Protein AF-A0A2E0C643-F1 (afdb_monomer)

Radius of gyration: 16.08 Å; Cα contacts (8 Å, |Δi|>4): 58; chains: 1; bounding box: 34×21×50 Å

Sequence (108 aa):
MLKDLIKDLISLKGDFTMNYKTITVVYGEKITKFYMSLISPLIISVSLIIVNLYDLSSMKYYYFFSVFYIIAFTIILWKKNDIINYQKLHNAVRLLIILGLLSILFYE

Nearest PDB structures (foldseek):
  7bpu-assembly2_B  TM=7.162E-01  e=2.131E-01  Methanocaldococcus jannaschii DSM 2661

Secondary structure (DSSP, 8-state):
-HHHHHHHHHHHHHHTTTT---HHHHHHHHHHHHHHHHHHHHHHHHHHHHHHHS--TTHHHHHHHHHHHHHHHHHHHHH---HHHHHHHHHHHHHHHHHHHHHHHTT-

pLDDT: mean 70.74, std 13.58, range [37.94, 87.69]

Foldseek 3Di:
DLLVLLVQLLVVVVCVVVPDDDPCVVQHLVVSLVVLLVVLVVVLVVLVVCVVVDVLPQCNVLSVVVNVLSVVLNVLSPPDDDSVSSVVSSVSVVVNVVVNVVSVVVVD

Solvent-accessible surface area (backbone atoms only — not comparable to full-atom values): 6270 Å² total; per-residue (Å²): 107,75,56,54,56,39,48,52,54,51,50,45,73,64,36,68,84,68,81,65,89,48,74,60,72,79,59,36,76,66,47,58,51,48,54,55,54,62,46,48,59,54,54,44,52,53,51,53,49,50,59,73,76,38,93,44,80,79,52,47,61,56,53,56,51,50,46,56,49,51,53,51,48,51,54,53,64,74,69,55,98,42,65,69,49,44,52,49,52,39,50,50,55,51,51,53,50,52,52,49,53,51,54,51,64,74,70,110

Structure (mmCIF, N/CA/C/O backbone):
data_AF-A0A2E0C643-F1
#
_entry.id   AF-A0A2E0C643-F1
#
loop_
_atom_site.group_PDB
_atom_site.id
_atom_site.type_symbol
_atom_site.label_atom_id
_atom_site.label_alt_id
_atom_site.label_comp_id
_atom_site.label_asym_id
_a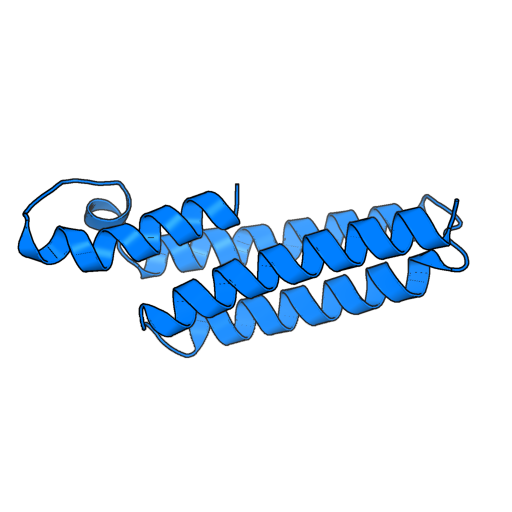tom_site.label_entity_id
_atom_site.label_seq_id
_atom_site.pdbx_PDB_ins_code
_atom_site.Cartn_x
_atom_site.Cartn_y
_atom_site.Cartn_z
_atom_site.occupancy
_atom_site.B_iso_or_equiv
_atom_site.auth_seq_id
_atom_site.auth_comp_id
_atom_site.auth_asym_id
_atom_site.auth_atom_id
_atom_site.pdbx_PDB_model_num
ATOM 1 N N . MET A 1 1 ? 6.365 6.645 4.773 1.00 56.59 1 MET A N 1
ATOM 2 C CA . MET A 1 1 ? 5.013 7.246 4.740 1.00 56.59 1 MET A CA 1
ATOM 3 C C . MET A 1 1 ? 3.894 6.243 5.001 1.00 56.59 1 MET A C 1
ATOM 5 O O . MET A 1 1 ? 3.360 6.260 6.098 1.00 56.59 1 MET A O 1
ATOM 9 N N . LEU A 1 2 ? 3.539 5.342 4.071 1.00 63.94 2 LEU A N 1
ATOM 10 C CA . LEU A 1 2 ? 2.385 4.439 4.271 1.00 63.94 2 LEU A CA 1
ATOM 11 C C . LEU A 1 2 ? 2.592 3.452 5.434 1.00 63.94 2 LEU A C 1
ATOM 13 O O . LEU A 1 2 ? 1.677 3.197 6.209 1.00 63.94 2 LEU A O 1
ATOM 17 N N . LYS A 1 3 ? 3.824 2.957 5.614 1.00 66.00 3 LYS A N 1
ATOM 18 C CA . LYS A 1 3 ? 4.170 2.093 6.751 1.00 66.00 3 LYS A CA 1
ATOM 19 C C . LYS A 1 3 ? 4.115 2.831 8.097 1.00 66.00 3 LYS A C 1
ATOM 21 O O . LYS A 1 3 ? 3.782 2.196 9.092 1.00 66.00 3 LYS A O 1
ATOM 26 N N . ASP A 1 4 ? 4.429 4.126 8.121 1.00 63.22 4 ASP A N 1
ATOM 27 C CA . ASP A 1 4 ? 4.444 4.938 9.347 1.00 63.22 4 ASP A CA 1
ATOM 28 C C . ASP A 1 4 ? 3.007 5.221 9.798 1.00 63.22 4 ASP A C 1
ATOM 30 O O . ASP A 1 4 ? 2.668 4.937 10.939 1.00 63.22 4 ASP A O 1
ATOM 34 N N . LEU A 1 5 ? 2.119 5.561 8.854 1.00 63.72 5 LEU A N 1
ATOM 35 C CA . LEU A 1 5 ? 0.671 5.658 9.092 1.00 63.72 5 LEU A CA 1
ATOM 36 C C . LEU A 1 5 ? 0.067 4.350 9.634 1.00 63.72 5 LEU A C 1
ATOM 38 O O . LEU A 1 5 ? -0.774 4.373 10.530 1.00 63.72 5 LEU A O 1
ATOM 42 N N . ILE A 1 6 ? 0.496 3.191 9.118 1.00 64.19 6 ILE A N 1
ATOM 43 C CA . ILE A 1 6 ? 0.043 1.889 9.641 1.00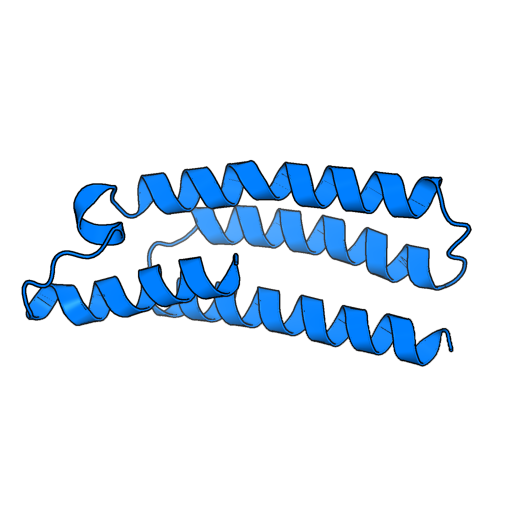 64.19 6 ILE A CA 1
ATOM 44 C C . ILE A 1 6 ? 0.599 1.633 11.049 1.00 64.19 6 ILE A C 1
ATOM 46 O O . ILE A 1 6 ? -0.084 1.041 11.883 1.00 64.19 6 ILE A O 1
ATOM 50 N N . LYS A 1 7 ? 1.830 2.068 11.331 1.00 64.19 7 LYS A N 1
ATOM 51 C CA . LYS A 1 7 ? 2.446 1.928 12.654 1.00 64.19 7 LYS A CA 1
ATOM 52 C C . LYS A 1 7 ? 1.712 2.782 13.696 1.00 64.19 7 LYS A C 1
ATOM 54 O O . LYS A 1 7 ? 1.446 2.273 14.782 1.00 64.19 7 LYS A O 1
ATOM 59 N N . ASP A 1 8 ? 1.290 3.989 13.322 1.00 62.12 8 ASP A N 1
ATOM 60 C CA . ASP A 1 8 ? 0.473 4.885 14.155 1.00 62.12 8 ASP A CA 1
ATOM 61 C C . ASP A 1 8 ? -0.954 4.342 14.385 1.00 62.12 8 ASP A C 1
ATOM 63 O O . ASP A 1 8 ? -1.550 4.553 15.440 1.00 62.12 8 ASP A O 1
ATOM 67 N N . LEU A 1 9 ? -1.511 3.589 13.426 1.00 60.97 9 LEU A N 1
ATOM 68 C CA . LEU A 1 9 ? -2.772 2.847 13.599 1.00 60.97 9 LEU A CA 1
ATOM 69 C C . LEU A 1 9 ? -2.631 1.664 14.570 1.00 60.97 9 LEU A C 1
ATOM 71 O O . LEU A 1 9 ? -3.540 1.395 15.355 1.00 60.97 9 LEU A O 1
ATOM 75 N N . ILE A 1 10 ? -1.507 0.945 14.510 1.00 56.66 10 ILE A N 1
ATOM 76 C CA . ILE A 1 10 ? -1.231 -0.206 15.382 1.00 56.66 10 ILE A CA 1
ATOM 77 C C . ILE A 1 10 ? -0.987 0.252 16.822 1.00 56.66 10 ILE A C 1
ATOM 79 O O . ILE A 1 10 ?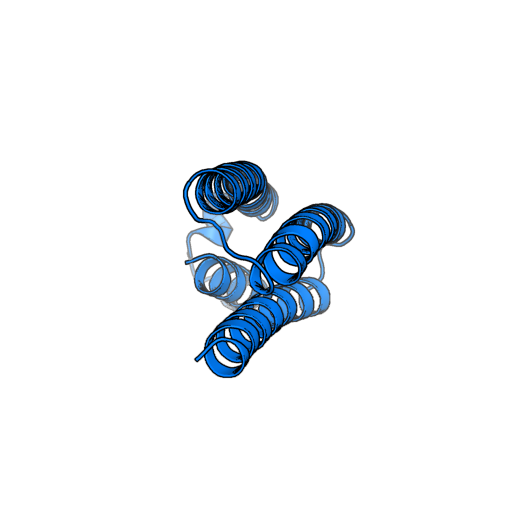 -1.527 -0.369 17.739 1.00 56.66 10 ILE A O 1
ATOM 83 N N . SER A 1 11 ? -0.216 1.328 17.030 1.00 58.81 11 SER A N 1
ATOM 84 C CA . SER A 1 11 ? 0.030 1.855 18.379 1.00 58.81 11 SER A CA 1
ATOM 85 C C . SER A 1 11 ? -1.250 2.395 19.017 1.00 58.81 11 SER A C 1
ATOM 87 O O . SER A 1 11 ? -1.435 2.233 20.219 1.00 58.81 11 SER A O 1
ATOM 89 N N . LEU A 1 12 ? -2.191 2.919 18.219 1.00 54.12 12 LEU A N 1
ATOM 90 C CA . LEU A 1 12 ? -3.444 3.453 18.749 1.00 54.12 12 LEU A CA 1
ATOM 91 C C . LEU A 1 12 ? -4.297 2.418 19.491 1.00 54.12 12 LEU A C 1
ATOM 93 O O . LEU A 1 12 ? -4.882 2.720 20.528 1.00 54.12 12 LEU A O 1
ATOM 97 N N . LYS A 1 13 ? -4.390 1.187 18.973 1.00 49.94 13 LYS A N 1
ATOM 98 C CA . LYS A 1 13 ? -5.166 0.135 19.648 1.00 49.94 13 LYS A CA 1
ATOM 99 C C . LYS A 1 13 ? -4.515 -0.330 20.960 1.00 49.94 13 LYS A C 1
ATOM 101 O O . LYS A 1 13 ? -5.227 -0.875 21.795 1.00 49.94 13 LYS A O 1
ATOM 106 N N . GLY A 1 14 ? -3.209 -0.108 21.143 1.00 49.00 14 GLY A N 1
ATOM 107 C CA . GLY A 1 14 ? -2.497 -0.333 22.409 1.00 49.00 14 GLY A CA 1
ATOM 108 C C . GLY A 1 14 ? -2.625 0.837 23.394 1.00 49.00 14 GLY A C 1
ATOM 109 O O . GLY A 1 14 ? -2.771 0.610 24.590 1.00 49.00 14 GLY A O 1
ATOM 110 N N . ASP A 1 15 ? -2.662 2.076 22.895 1.00 45.66 15 ASP A N 1
ATOM 111 C CA . ASP A 1 15 ? -2.808 3.294 23.712 1.00 45.66 15 ASP A CA 1
ATOM 112 C C . ASP A 1 15 ? -4.251 3.581 24.156 1.00 45.66 15 ASP A C 1
ATOM 114 O O . ASP A 1 15 ? -4.479 4.409 25.041 1.00 45.66 15 ASP A O 1
ATOM 118 N N . PHE A 1 16 ? -5.243 2.877 23.601 1.00 47.69 16 PHE A N 1
ATOM 119 C CA . PHE A 1 16 ? -6.651 3.032 23.986 1.00 47.69 16 PHE A CA 1
ATOM 120 C C . PHE A 1 16 ? -6.939 2.632 25.446 1.00 47.69 16 PHE A C 1
ATOM 122 O O . PHE A 1 16 ? -7.941 3.070 26.006 1.00 47.69 16 PHE A O 1
ATOM 129 N N . THR A 1 17 ? -6.056 1.864 26.097 1.00 44.03 17 THR A N 1
ATOM 130 C CA . THR A 1 17 ? -6.112 1.609 27.551 1.00 44.03 17 THR A CA 1
ATOM 131 C C . THR A 1 17 ? -5.418 2.686 28.396 1.00 44.03 17 THR A C 1
ATOM 133 O O . THR A 1 17 ? -5.589 2.691 29.610 1.00 44.03 17 THR A O 1
ATOM 136 N N . MET A 1 18 ? -4.645 3.595 27.787 1.00 41.72 18 MET A N 1
ATOM 137 C CA . MET A 1 18 ? -3.745 4.548 28.467 1.00 41.72 18 MET A CA 1
ATOM 138 C C . MET A 1 18 ? -4.028 6.036 28.168 1.00 41.72 18 MET A C 1
ATOM 140 O O . MET A 1 18 ? -3.276 6.896 28.611 1.00 41.72 18 MET A O 1
ATOM 144 N N . ASN A 1 19 ? -5.135 6.381 27.499 1.00 44.84 19 ASN A N 1
ATOM 145 C CA . ASN A 1 19 ? -5.641 7.764 27.412 1.00 44.84 19 ASN A CA 1
ATOM 146 C C . ASN A 1 19 ? -4.670 8.787 26.760 1.00 44.84 19 ASN A C 1
ATOM 148 O O . ASN A 1 19 ? -4.644 9.959 27.141 1.00 44.84 19 ASN A O 1
ATOM 152 N N . TYR A 1 20 ? -3.884 8.373 25.757 1.00 42.53 20 TYR A N 1
ATOM 153 C CA . TYR A 1 20 ? -3.014 9.277 24.989 1.00 42.53 20 TYR A CA 1
ATOM 154 C C . TYR A 1 20 ? -3.674 9.754 23.684 1.00 42.53 20 TYR A C 1
ATOM 156 O O . TYR A 1 20 ? -4.176 8.972 22.881 1.00 42.53 20 TYR A O 1
ATOM 164 N N . LYS A 1 21 ? -3.665 11.076 23.462 1.00 40.81 21 LYS A N 1
ATOM 165 C CA . LYS A 1 21 ? -4.194 11.749 22.263 1.00 40.81 21 LYS A CA 1
ATOM 166 C C . LYS A 1 21 ? -3.173 11.713 21.120 1.00 40.81 21 LYS A C 1
ATOM 168 O O . LYS A 1 21 ? -2.300 12.572 21.048 1.00 40.81 21 LYS A O 1
ATOM 173 N N . THR A 1 22 ? -3.313 10.775 20.191 1.00 45.88 22 THR A N 1
ATOM 174 C CA . THR A 1 22 ? -2.625 10.780 18.884 1.00 45.88 22 THR A CA 1
ATOM 175 C C . THR A 1 22 ? -3.633 10.964 17.742 1.00 45.88 22 THR A C 1
ATOM 177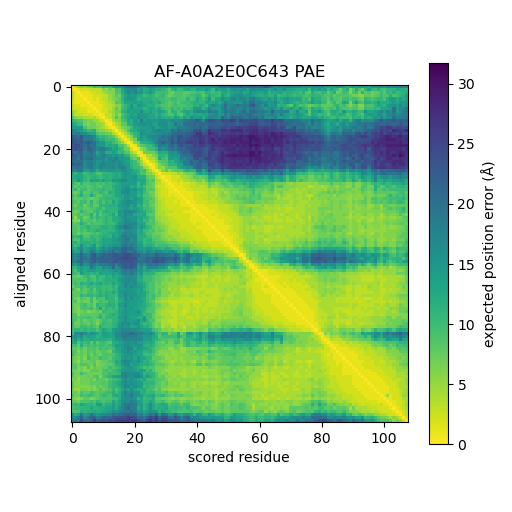 O O . THR A 1 22 ? -4.840 10.851 17.943 1.00 45.88 22 THR A O 1
ATOM 180 N N . ILE A 1 23 ? -3.160 11.318 16.538 1.00 44.62 23 ILE A N 1
ATOM 181 C CA . ILE A 1 23 ? -3.967 11.717 15.354 1.00 44.62 23 ILE A CA 1
ATOM 182 C C . ILE A 1 23 ? -5.105 10.725 15.040 1.00 44.62 23 ILE A C 1
ATOM 184 O O . ILE A 1 23 ? -6.192 11.099 14.598 1.00 44.62 23 ILE A O 1
ATOM 188 N N . THR A 1 24 ? -4.883 9.459 15.350 1.00 37.94 24 THR A N 1
ATOM 189 C CA . THR A 1 24 ? -5.791 8.331 15.179 1.00 37.94 24 THR A CA 1
ATOM 190 C C . THR A 1 24 ? -6.958 8.303 16.202 1.00 37.94 24 THR A C 1
ATOM 192 O O . THR A 1 24 ? -7.988 7.701 15.905 1.00 37.94 24 THR A O 1
ATOM 195 N N . VAL A 1 25 ? -6.870 9.024 17.337 1.00 42.78 25 VAL A N 1
ATOM 196 C CA . VAL A 1 25 ? -7.962 9.258 18.321 1.00 42.78 25 VAL A CA 1
ATOM 197 C C . VAL A 1 25 ? -8.900 10.382 17.868 1.00 42.78 25 VAL A C 1
ATOM 199 O O . VAL A 1 25 ? -10.098 10.323 18.122 1.00 42.78 25 VAL A O 1
ATOM 202 N N . VAL A 1 26 ? -8.371 11.398 17.178 1.00 47.28 26 VAL A N 1
ATOM 203 C CA . VAL A 1 26 ? -9.143 12.584 16.760 1.00 47.28 26 VAL A CA 1
ATOM 204 C C . VAL A 1 26 ? -9.871 12.358 15.429 1.00 47.28 26 VAL A C 1
ATOM 206 O O . VAL A 1 26 ? -11.000 12.813 15.272 1.00 47.28 26 VAL A O 1
ATOM 209 N N . TYR A 1 27 ? -9.261 11.634 14.482 1.00 49.50 27 TYR A N 1
ATOM 210 C CA . TYR A 1 27 ? -9.827 11.420 13.138 1.00 49.50 27 TYR A CA 1
ATOM 211 C C . TYR A 1 27 ? -10.513 10.051 12.950 1.00 49.50 27 TYR A C 1
ATOM 213 O O . TYR A 1 27 ? -11.326 9.877 12.045 1.00 49.50 27 TYR A O 1
ATOM 221 N N . GLY A 1 28 ? -10.244 9.072 13.815 1.00 55.22 28 GLY A N 1
ATOM 222 C CA . GLY A 1 28 ? -10.871 7.752 13.752 1.00 55.22 28 GLY A CA 1
ATOM 223 C C . GLY A 1 28 ? -10.362 6.851 12.615 1.00 55.22 28 GLY A C 1
ATOM 224 O O . GLY A 1 28 ? -9.921 7.285 11.551 1.00 55.22 28 GLY A O 1
ATOM 225 N N . GLU A 1 29 ? -10.467 5.541 12.842 1.00 60.28 29 GLU A N 1
ATOM 226 C CA . GLU A 1 29 ? -9.973 4.459 11.972 1.00 60.28 29 GLU A CA 1
ATOM 227 C C . GLU A 1 29 ? -10.463 4.572 10.509 1.00 60.28 29 GLU A C 1
ATOM 229 O O . GLU A 1 29 ? -9.757 4.205 9.570 1.00 60.28 29 GLU A O 1
ATOM 234 N N . LYS A 1 30 ? -11.663 5.134 10.297 1.00 60.97 30 LYS A N 1
ATOM 235 C CA . LYS A 1 30 ? -12.254 5.365 8.967 1.00 60.97 30 LYS A CA 1
ATOM 236 C C . LYS A 1 30 ? -11.513 6.420 8.145 1.00 60.97 30 LYS A C 1
ATOM 238 O O . LYS A 1 30 ? -11.366 6.230 6.940 1.00 60.97 30 LYS A O 1
ATOM 243 N N . ILE A 1 31 ? -11.042 7.506 8.760 1.00 64.88 31 ILE A N 1
ATOM 244 C CA . ILE A 1 31 ? -10.387 8.594 8.024 1.00 64.88 31 ILE A CA 1
ATOM 245 C C . ILE A 1 31 ? -8.992 8.158 7.573 1.00 64.88 31 ILE A C 1
ATOM 247 O O . ILE A 1 31 ? -8.630 8.375 6.419 1.00 64.88 31 ILE A O 1
ATOM 251 N N . THR A 1 32 ? -8.237 7.440 8.409 1.00 67.69 32 THR A N 1
ATOM 252 C CA . THR A 1 32 ? -6.936 6.895 7.989 1.00 67.69 32 THR A CA 1
ATOM 253 C C . THR A 1 32 ? -7.087 5.892 6.843 1.00 67.69 32 THR A C 1
ATOM 255 O O . THR A 1 32 ? -6.311 5.931 5.888 1.00 67.69 32 THR A O 1
ATOM 258 N N . LYS A 1 33 ? -8.131 5.050 6.869 1.00 68.12 33 LYS A N 1
ATOM 259 C CA . LYS A 1 33 ? -8.451 4.170 5.734 1.00 68.12 33 LYS A CA 1
ATOM 260 C C . LYS A 1 33 ? -8.792 4.944 4.469 1.00 68.12 33 LYS A C 1
ATOM 262 O O . LYS A 1 33 ? -8.331 4.569 3.394 1.00 68.12 33 LYS A O 1
ATOM 267 N N . PHE A 1 34 ? -9.559 6.023 4.600 1.00 72.12 34 PHE A N 1
ATOM 268 C CA . PHE A 1 34 ? -9.900 6.889 3.479 1.00 72.12 34 PHE A CA 1
ATOM 269 C C . PHE A 1 34 ? -8.647 7.517 2.853 1.00 72.12 34 PHE A C 1
ATOM 271 O O . PHE A 1 34 ? -8.450 7.383 1.648 1.00 72.12 34 PHE A O 1
ATOM 278 N N . TYR A 1 35 ? -7.741 8.085 3.656 1.00 73.50 35 TYR A N 1
ATOM 279 C CA . TYR A 1 35 ? -6.469 8.631 3.164 1.00 73.50 35 TYR A CA 1
ATOM 280 C C . TYR A 1 35 ? -5.596 7.578 2.468 1.00 73.50 35 TYR A C 1
ATOM 282 O O . TYR A 1 35 ? -5.061 7.835 1.390 1.00 73.50 35 TYR A O 1
ATOM 290 N N . MET A 1 36 ? -5.479 6.374 3.034 1.00 74.00 36 MET A N 1
ATOM 291 C CA . MET A 1 36 ? -4.719 5.281 2.409 1.00 74.00 36 MET A CA 1
ATOM 292 C C . MET A 1 36 ? -5.361 4.815 1.095 1.00 74.00 36 MET A C 1
ATOM 294 O O . MET A 1 36 ? -4.656 4.520 0.130 1.00 74.00 36 MET A O 1
ATOM 298 N N . SER A 1 37 ? -6.693 4.787 1.037 1.00 79.19 37 SER A N 1
ATOM 299 C CA . SER A 1 37 ? -7.441 4.463 -0.177 1.00 79.19 37 SER A CA 1
ATOM 300 C C . SER A 1 37 ? -7.319 5.552 -1.244 1.00 79.19 37 SER A C 1
ATOM 302 O O . SER A 1 37 ? -7.341 5.219 -2.422 1.00 79.19 37 SER A O 1
ATOM 304 N N . LEU A 1 38 ? -7.163 6.822 -0.854 1.00 78.94 38 LEU A N 1
ATOM 305 C CA . LEU A 1 38 ? -6.964 7.954 -1.765 1.00 78.94 38 LEU A CA 1
ATOM 306 C C . LEU A 1 38 ? -5.549 7.973 -2.366 1.00 78.94 38 LEU A C 1
ATOM 308 O O . LEU A 1 38 ? -5.361 8.339 -3.521 1.00 78.94 38 LEU A O 1
ATOM 312 N N . ILE A 1 39 ? -4.549 7.546 -1.593 1.00 79.38 39 ILE A N 1
ATOM 313 C CA . ILE A 1 39 ? -3.153 7.453 -2.044 1.00 79.38 39 ILE A CA 1
ATOM 314 C C . ILE A 1 39 ? -2.909 6.248 -2.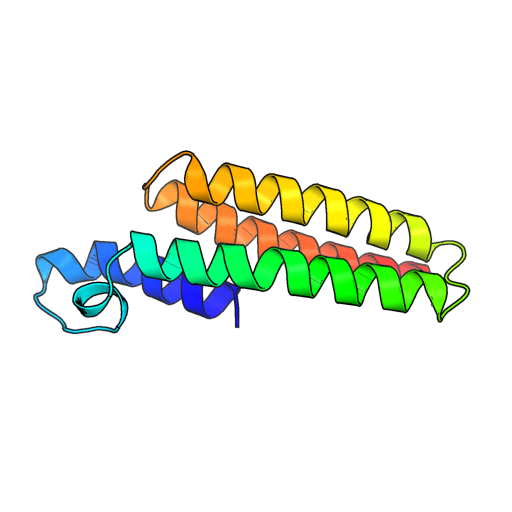961 1.00 79.38 39 ILE A C 1
ATOM 316 O O . ILE A 1 39 ? -2.073 6.322 -3.856 1.00 79.38 39 ILE A O 1
ATOM 320 N N . SER A 1 40 ? -3.652 5.155 -2.776 1.00 83.06 40 SER A N 1
ATOM 321 C CA . SER A 1 40 ? -3.572 3.948 -3.612 1.00 83.06 40 SER A CA 1
ATOM 322 C C . SER A 1 40 ? -3.641 4.224 -5.132 1.00 83.06 40 SER A C 1
ATOM 324 O O . SER A 1 40 ? -2.699 3.851 -5.837 1.00 83.06 40 SER A O 1
ATOM 326 N N . PRO A 1 41 ? -4.654 4.942 -5.666 1.00 83.56 41 PRO A N 1
ATOM 327 C CA . PRO A 1 41 ? -4.720 5.260 -7.091 1.00 83.56 41 PRO A CA 1
ATOM 328 C C . PRO A 1 41 ? -3.596 6.193 -7.550 1.00 83.56 41 PRO A C 1
ATOM 330 O O . PRO A 1 41 ? -3.148 6.070 -8.683 1.00 83.56 41 PRO A O 1
ATOM 333 N N . LEU A 1 42 ? -3.083 7.077 -6.685 1.00 84.56 42 LEU A N 1
ATOM 334 C CA . LEU A 1 42 ? -1.931 7.918 -7.023 1.00 84.56 42 LEU A CA 1
ATOM 335 C C . LEU A 1 42 ? -0.682 7.060 -7.281 1.00 84.56 42 LEU A C 1
ATOM 337 O O . LEU A 1 42 ? 0.037 7.299 -8.249 1.00 84.56 42 LEU A O 1
ATOM 341 N N . ILE A 1 43 ? -0.454 6.028 -6.460 1.00 83.88 43 ILE A N 1
ATOM 342 C CA . ILE A 1 43 ? 0.672 5.098 -6.637 1.00 83.88 43 ILE A CA 1
ATOM 343 C C . ILE A 1 43 ? 0.510 4.298 -7.937 1.00 83.88 43 ILE A C 1
ATOM 345 O O . ILE A 1 43 ? 1.487 4.122 -8.662 1.00 83.88 43 ILE A O 1
ATOM 349 N N . ILE A 1 44 ? -0.711 3.858 -8.261 1.00 84.44 44 ILE A N 1
ATOM 350 C CA . ILE A 1 44 ? -1.009 3.157 -9.521 1.00 84.44 44 ILE A CA 1
ATOM 351 C C . ILE A 1 44 ? -0.762 4.070 -10.730 1.00 84.44 44 ILE A C 1
ATOM 353 O O . ILE A 1 44 ? -0.141 3.653 -11.703 1.00 84.44 44 ILE A O 1
ATOM 357 N N . SER A 1 45 ? -1.198 5.329 -10.678 1.00 84.06 45 SER A N 1
ATOM 358 C CA . SER A 1 45 ? -0.960 6.281 -11.769 1.00 84.06 45 SER A CA 1
ATOM 359 C C . SER A 1 45 ? 0.532 6.526 -11.991 1.00 84.06 45 SER A C 1
ATOM 361 O O . SER A 1 45 ? 1.000 6.469 -13.126 1.00 84.06 45 SER A O 1
ATOM 363 N N . VAL A 1 46 ? 1.302 6.740 -10.918 1.00 85.00 46 VAL A N 1
ATOM 364 C CA . VAL A 1 46 ? 2.761 6.916 -11.010 1.00 85.00 46 VAL A CA 1
ATOM 365 C C . VAL A 1 46 ? 3.430 5.660 -11.574 1.00 85.00 46 VAL A C 1
ATOM 367 O O . VAL A 1 46 ? 4.310 5.768 -12.426 1.00 85.00 46 VAL A O 1
ATOM 370 N N . SER A 1 47 ? 2.999 4.470 -11.153 1.00 83.00 47 SER A N 1
ATOM 371 C CA . SER A 1 47 ? 3.574 3.212 -11.631 1.00 83.00 47 SER A CA 1
ATOM 372 C C . SER A 1 47 ? 3.314 2.990 -13.129 1.00 83.00 47 SER A C 1
ATOM 374 O O . SER A 1 47 ? 4.233 2.614 -13.855 1.00 83.00 47 SER A O 1
ATOM 376 N N . LEU A 1 48 ? 2.115 3.321 -13.621 1.00 83.12 48 LEU A N 1
ATOM 377 C CA . LEU A 1 48 ? 1.770 3.265 -15.047 1.00 83.12 48 LEU A CA 1
ATOM 378 C C . LEU A 1 48 ? 2.531 4.296 -15.891 1.00 83.12 48 LEU A C 1
ATOM 380 O O . LEU A 1 48 ? 2.915 4.000 -17.023 1.00 83.12 48 LEU A O 1
ATOM 384 N N . ILE A 1 49 ? 2.762 5.498 -15.358 1.00 84.25 49 ILE A N 1
ATOM 385 C CA . ILE A 1 49 ? 3.563 6.528 -16.032 1.00 84.25 49 ILE A CA 1
ATOM 386 C C . ILE A 1 49 ? 5.003 6.037 -16.219 1.00 84.25 49 ILE A C 1
ATOM 388 O O . ILE A 1 49 ? 5.543 6.148 -17.316 1.00 84.25 49 ILE A O 1
ATOM 392 N N . ILE A 1 50 ? 5.607 5.438 -15.188 1.00 80.69 50 ILE A N 1
ATOM 393 C CA . ILE A 1 50 ? 6.989 4.938 -15.259 1.00 80.69 50 ILE A CA 1
ATOM 394 C C . ILE A 1 50 ? 7.128 3.819 -16.301 1.00 80.69 50 ILE A C 1
ATOM 396 O O . ILE A 1 50 ? 8.072 3.838 -17.085 1.00 80.69 50 ILE A O 1
ATOM 400 N N . VAL A 1 51 ? 6.170 2.889 -16.359 1.00 80.88 51 VAL A N 1
ATOM 401 C CA . VAL A 1 51 ? 6.172 1.795 -17.349 1.00 80.88 51 VAL A CA 1
ATOM 402 C C . VAL A 1 51 ? 6.074 2.298 -18.790 1.00 80.88 51 VAL A C 1
ATOM 404 O O . VAL A 1 51 ? 6.640 1.674 -19.683 1.00 80.88 51 VAL A O 1
ATOM 407 N N . ASN A 1 52 ? 5.343 3.391 -19.025 1.00 78.69 52 ASN A N 1
ATOM 408 C CA . ASN A 1 52 ? 5.196 3.969 -20.362 1.00 78.69 52 ASN A CA 1
ATOM 409 C C . ASN A 1 52 ? 6.373 4.871 -20.754 1.00 78.69 52 ASN A C 1
ATOM 411 O O . ASN A 1 52 ? 6.693 4.963 -21.934 1.00 78.69 52 ASN A O 1
ATOM 415 N N . LEU A 1 53 ? 6.995 5.557 -19.789 1.00 77.81 53 LEU A N 1
ATOM 416 C CA . LEU A 1 53 ? 8.119 6.462 -20.047 1.00 77.81 53 LEU A CA 1
ATOM 417 C C . LEU A 1 53 ? 9.454 5.731 -20.219 1.00 77.81 53 LEU A C 1
ATOM 419 O O . LEU A 1 53 ? 10.322 6.228 -20.931 1.00 77.81 53 LEU A O 1
ATOM 423 N N . TYR A 1 54 ? 9.633 4.582 -19.565 1.00 75.50 54 TYR A N 1
ATOM 424 C CA . TYR A 1 54 ? 10.881 3.826 -19.598 1.00 75.50 54 TYR A CA 1
ATOM 425 C C . TYR A 1 54 ? 10.668 2.445 -20.216 1.00 75.50 54 TYR A C 1
ATOM 427 O O . TYR A 1 54 ? 9.792 1.691 -19.787 1.00 75.50 54 TYR A O 1
ATOM 435 N N . ASP A 1 55 ? 11.523 2.068 -21.172 1.00 65.25 55 ASP A N 1
ATOM 436 C CA . ASP A 1 55 ? 11.521 0.732 -21.779 1.00 65.25 55 ASP A CA 1
ATOM 437 C C . ASP A 1 55 ? 12.139 -0.317 -20.843 1.00 65.25 55 ASP A C 1
ATOM 439 O O . ASP A 1 55 ? 13.243 -0.834 -20.993 1.00 65.25 55 ASP A O 1
ATOM 443 N N . LEU A 1 56 ? 11.366 -0.615 -19.810 1.00 67.56 56 LEU A N 1
ATOM 444 C CA . LEU A 1 56 ? 11.664 -1.506 -18.705 1.00 67.56 56 LEU A CA 1
ATOM 445 C C . LEU A 1 56 ? 11.362 -2.960 -19.108 1.00 67.56 56 LEU A C 1
ATOM 447 O O . LEU A 1 56 ? 10.370 -3.526 -18.659 1.00 67.56 56 LEU A O 1
ATOM 451 N N . SER A 1 57 ? 12.181 -3.561 -19.980 1.00 66.81 57 SER A N 1
ATOM 452 C CA . SER A 1 57 ? 11.948 -4.909 -20.550 1.00 66.81 57 SER A CA 1
ATOM 453 C C . SER A 1 57 ? 11.571 -5.968 -19.492 1.00 66.81 57 SER A C 1
ATOM 455 O O . SER A 1 57 ? 10.448 -6.474 -19.492 1.00 66.81 57 SER A O 1
ATOM 457 N N . SER A 1 58 ? 12.449 -6.236 -18.520 1.00 66.19 58 SER A N 1
ATOM 458 C CA . SER A 1 58 ? 12.200 -7.228 -17.453 1.00 66.19 58 SER A CA 1
ATOM 459 C C . SER A 1 58 ? 11.374 -6.667 -16.287 1.00 66.19 58 SER A C 1
ATOM 461 O O . SER A 1 58 ? 10.632 -7.378 -15.614 1.00 66.19 58 SER A O 1
ATOM 463 N N . MET A 1 59 ? 11.472 -5.360 -16.060 1.00 75.19 59 MET A N 1
ATOM 464 C CA . MET A 1 59 ? 10.836 -4.642 -14.954 1.00 75.19 59 MET A CA 1
ATOM 465 C C . MET A 1 59 ? 9.325 -4.446 -15.129 1.00 75.19 59 MET A C 1
ATOM 467 O O . MET A 1 59 ? 8.604 -4.293 -14.140 1.00 75.19 59 MET A O 1
ATOM 471 N N . LYS A 1 60 ? 8.817 -4.515 -16.367 1.00 75.19 60 LYS A N 1
ATOM 472 C CA . LYS A 1 60 ? 7.378 -4.466 -16.682 1.00 75.19 60 LYS A CA 1
ATOM 473 C C . LYS A 1 60 ? 6.566 -5.484 -15.867 1.00 75.19 60 LYS A C 1
ATOM 475 O O . LYS A 1 60 ? 5.495 -5.138 -15.365 1.00 75.19 60 LYS A O 1
ATOM 480 N N . TYR A 1 61 ? 7.093 -6.693 -15.649 1.00 80.25 61 TYR A N 1
ATOM 481 C CA . TYR A 1 61 ? 6.426 -7.724 -14.841 1.00 80.25 61 TYR A CA 1
ATOM 482 C C . TYR A 1 61 ? 6.272 -7.319 -13.370 1.00 80.25 61 TYR A C 1
ATOM 484 O O . TYR A 1 61 ? 5.200 -7.505 -12.789 1.00 80.25 61 TYR A O 1
ATOM 492 N N . TYR A 1 62 ? 7.308 -6.715 -12.777 1.00 83.31 62 TYR A N 1
ATOM 493 C CA . TYR A 1 62 ? 7.243 -6.207 -11.406 1.00 83.31 62 TYR A CA 1
ATOM 494 C C . TYR A 1 62 ? 6.211 -5.084 -11.279 1.00 83.31 62 TYR A C 1
ATOM 496 O O . TYR A 1 62 ? 5.387 -5.098 -10.361 1.00 83.31 62 TYR A O 1
ATOM 504 N N . TYR A 1 63 ? 6.198 -4.141 -12.222 1.00 82.06 63 TYR A N 1
ATOM 505 C CA . TYR A 1 63 ? 5.245 -3.035 -12.193 1.00 82.06 63 TYR A CA 1
ATOM 506 C C . TYR A 1 63 ? 3.793 -3.516 -12.312 1.00 82.06 63 TYR A C 1
ATOM 508 O O . TYR A 1 63 ? 2.946 -3.072 -11.533 1.00 82.06 63 TYR A O 1
ATOM 516 N N . PHE A 1 64 ? 3.499 -4.475 -13.192 1.00 83.62 64 PHE A N 1
ATOM 517 C CA . PHE A 1 64 ? 2.153 -5.048 -13.306 1.00 83.62 64 PHE A CA 1
ATOM 518 C C . PHE A 1 64 ? 1.730 -5.791 -12.027 1.00 83.62 64 PHE A C 1
ATOM 520 O O . PHE A 1 64 ? 0.616 -5.608 -11.528 1.00 83.62 64 PHE A O 1
ATOM 527 N N . PHE A 1 65 ? 2.650 -6.561 -11.434 1.00 86.94 65 PHE A N 1
ATOM 528 C CA . PHE A 1 65 ? 2.435 -7.203 -10.137 1.00 86.94 65 PHE A CA 1
ATOM 529 C C . PHE A 1 65 ? 2.173 -6.178 -9.025 1.00 86.94 65 PHE A C 1
ATOM 531 O O . PHE A 1 65 ? 1.274 -6.375 -8.208 1.00 86.94 65 PHE A O 1
ATOM 538 N N . SER A 1 66 ? 2.901 -5.057 -9.015 1.00 85.25 66 SER A N 1
ATOM 539 C CA . SER A 1 66 ? 2.741 -3.996 -8.015 1.00 85.25 66 SER A CA 1
ATOM 540 C C . SER A 1 66 ? 1.345 -3.363 -8.059 1.00 85.25 66 SER A C 1
ATOM 542 O O . SER A 1 66 ? 0.744 -3.141 -7.008 1.00 85.25 66 SER A O 1
ATOM 544 N N . VAL A 1 67 ? 0.783 -3.158 -9.257 1.00 86.00 67 VAL A N 1
ATOM 545 C CA . VAL A 1 67 ? -0.582 -2.639 -9.439 1.00 86.00 67 VAL A CA 1
ATOM 546 C C . VAL A 1 67 ? -1.602 -3.615 -8.858 1.00 86.00 67 VAL A C 1
ATOM 548 O O . VAL A 1 67 ? -2.434 -3.219 -8.040 1.00 86.00 67 VAL A O 1
ATOM 551 N N . PHE A 1 68 ? -1.502 -4.902 -9.209 1.00 87.69 68 PHE A N 1
ATOM 552 C CA . PHE A 1 68 ? -2.386 -5.933 -8.658 1.00 87.69 68 PHE A CA 1
ATOM 553 C C . PHE A 1 68 ? -2.278 -6.016 -7.128 1.00 87.69 68 PHE A C 1
ATOM 555 O O . PHE A 1 68 ? -3.286 -6.096 -6.421 1.00 87.69 68 PHE A O 1
ATOM 562 N N . TYR A 1 69 ? -1.056 -5.930 -6.603 1.00 87.06 69 TYR A N 1
ATOM 563 C CA . TYR A 1 69 ? -0.791 -5.973 -5.172 1.00 87.06 69 TYR A CA 1
ATOM 564 C C . TYR A 1 69 ? -1.406 -4.787 -4.424 1.00 87.06 69 TYR A C 1
ATOM 566 O O . TYR A 1 69 ? -1.984 -4.969 -3.354 1.00 87.06 69 TYR A O 1
ATOM 574 N N . ILE A 1 70 ? -1.323 -3.578 -4.985 1.00 83.88 70 ILE A N 1
ATOM 575 C CA . ILE A 1 70 ? -1.910 -2.368 -4.395 1.00 83.88 70 ILE A CA 1
ATOM 576 C C . ILE A 1 70 ? -3.441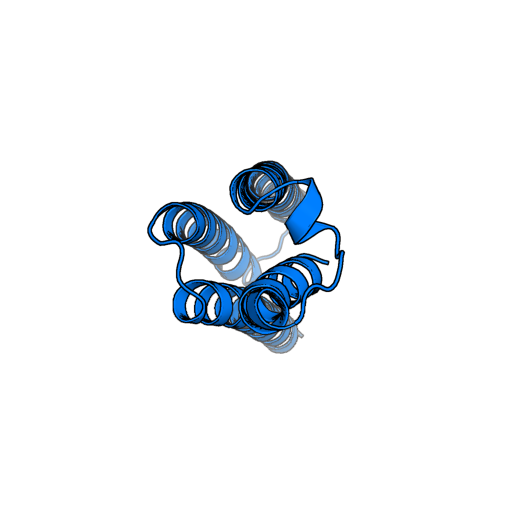 -2.450 -4.380 1.00 83.88 70 ILE A C 1
ATOM 578 O O . ILE A 1 70 ? -4.064 -2.105 -3.374 1.00 83.88 70 ILE A O 1
ATOM 582 N N . ILE A 1 71 ? -4.056 -2.977 -5.441 1.00 85.19 71 ILE A N 1
ATOM 583 C CA . ILE A 1 71 ? -5.508 -3.205 -5.487 1.00 85.19 71 ILE A CA 1
ATOM 584 C C . ILE A 1 71 ? -5.924 -4.198 -4.392 1.00 85.19 71 ILE A C 1
ATOM 586 O O . ILE A 1 71 ? -6.836 -3.919 -3.607 1.00 85.19 71 ILE A O 1
ATOM 590 N N . ALA A 1 72 ? -5.218 -5.327 -4.278 1.00 85.19 72 ALA A N 1
ATOM 591 C CA . ALA A 1 72 ? -5.460 -6.310 -3.224 1.00 85.19 72 ALA A CA 1
ATOM 592 C C . ALA A 1 72 ? -5.254 -5.712 -1.820 1.00 85.19 72 ALA A C 1
ATOM 594 O O . ALA A 1 72 ? -6.064 -5.950 -0.919 1.00 85.19 72 ALA A O 1
ATOM 595 N N . PHE A 1 73 ? -4.218 -4.888 -1.639 1.00 84.25 73 PHE A N 1
ATOM 596 C CA . PHE A 1 73 ? -3.942 -4.164 -0.399 1.00 84.25 73 PHE A CA 1
ATOM 597 C C . PHE A 1 73 ? -5.113 -3.257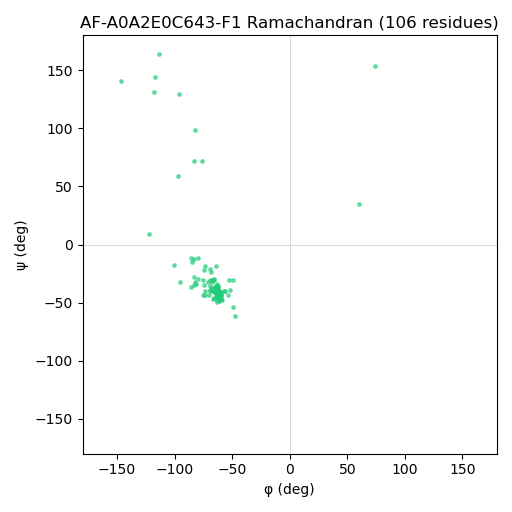 -0.008 1.00 84.25 73 PHE A C 1
ATOM 599 O O . PHE A 1 73 ? -5.574 -3.320 1.133 1.00 84.25 73 PHE A O 1
ATOM 606 N N . THR A 1 74 ? -5.649 -2.470 -0.947 1.00 80.75 74 THR A N 1
ATOM 607 C CA . THR A 1 74 ? -6.822 -1.621 -0.697 1.00 80.75 74 THR A CA 1
ATOM 608 C C . THR A 1 74 ? -8.041 -2.459 -0.309 1.00 80.75 74 THR A C 1
ATOM 610 O O . THR A 1 74 ? -8.703 -2.130 0.669 1.00 80.75 74 THR A O 1
ATOM 613 N N . ILE A 1 75 ? -8.315 -3.587 -0.969 1.00 81.88 75 ILE A N 1
ATOM 614 C CA . ILE A 1 75 ? -9.446 -4.460 -0.597 1.00 81.88 75 ILE A CA 1
ATOM 615 C C . ILE A 1 75 ? -9.278 -5.020 0.828 1.00 81.88 75 ILE A C 1
ATOM 617 O O . ILE A 1 75 ? -10.217 -5.003 1.629 1.00 81.88 75 ILE A O 1
ATOM 621 N N . ILE A 1 76 ? -8.076 -5.489 1.180 1.00 77.62 76 ILE A N 1
ATOM 622 C CA . ILE A 1 76 ? -7.771 -6.030 2.517 1.00 77.62 76 ILE A CA 1
ATOM 623 C C . ILE A 1 76 ? -7.893 -4.946 3.597 1.00 77.62 76 ILE A C 1
ATOM 625 O O . ILE A 1 76 ? -8.374 -5.237 4.699 1.00 77.62 76 ILE A O 1
ATOM 629 N N . LEU A 1 77 ? -7.524 -3.702 3.271 1.00 76.06 77 LEU A N 1
ATOM 630 C CA . LEU A 1 77 ? -7.658 -2.534 4.144 1.00 76.06 77 LEU A CA 1
ATOM 631 C C . LEU A 1 77 ? -9.109 -2.330 4.613 1.00 76.06 77 LEU A C 1
ATOM 633 O O . LEU A 1 77 ? -9.350 -2.019 5.783 1.00 76.06 77 LEU A O 1
ATOM 637 N N . TRP A 1 78 ? -10.083 -2.542 3.725 1.00 75.25 78 TRP A N 1
ATOM 638 C CA . TRP A 1 78 ? -11.509 -2.371 4.022 1.00 75.25 78 TRP A CA 1
ATOM 639 C C . TRP A 1 78 ? -12.162 -3.605 4.667 1.00 75.25 78 TRP A C 1
ATOM 641 O O . TRP A 1 78 ? -13.237 -3.481 5.249 1.00 75.25 78 TRP A O 1
ATOM 651 N N . LYS A 1 79 ? -11.520 -4.782 4.626 1.00 72.25 79 LYS A N 1
ATOM 652 C CA . LYS A 1 79 ? -12.147 -6.062 5.003 1.00 72.25 79 LYS A CA 1
ATOM 653 C C . LYS A 1 79 ? -12.313 -6.290 6.512 1.00 72.25 79 LYS A C 1
ATOM 655 O O . LYS A 1 79 ? -13.348 -6.801 6.926 1.00 72.25 79 LYS A O 1
ATOM 660 N N . LYS A 1 80 ? -11.302 -5.985 7.337 1.00 64.44 80 LYS A N 1
ATOM 661 C CA . LYS A 1 80 ? -11.358 -6.191 8.803 1.00 64.44 80 LYS A CA 1
ATOM 662 C C . LYS A 1 80 ? -10.579 -5.133 9.582 1.00 64.44 80 LYS A C 1
ATOM 664 O O . LYS A 1 80 ? -9.469 -4.764 9.194 1.00 64.44 80 LYS A O 1
ATOM 669 N N . ASN A 1 81 ? -11.140 -4.709 10.713 1.00 64.50 81 ASN A N 1
ATOM 670 C CA . ASN A 1 81 ? -10.583 -3.702 11.622 1.00 64.50 81 ASN A CA 1
ATOM 671 C C . ASN A 1 81 ? -9.845 -4.369 12.793 1.00 64.50 81 ASN A C 1
ATOM 673 O O . ASN A 1 81 ? -10.193 -4.174 13.956 1.00 64.50 81 ASN A O 1
ATOM 677 N N . ASP A 1 82 ? -8.827 -5.179 12.498 1.00 67.50 82 ASP A N 1
ATOM 678 C CA . ASP A 1 82 ? -8.052 -5.905 13.513 1.00 67.50 82 ASP A CA 1
ATOM 679 C C . ASP A 1 82 ? -6.587 -5.473 13.524 1.00 67.50 82 ASP A C 1
ATOM 681 O O . ASP A 1 82 ? -5.996 -5.249 12.470 1.00 67.50 82 ASP A O 1
ATOM 685 N N . ILE A 1 83 ? -5.976 -5.424 14.717 1.00 64.06 83 ILE A N 1
ATOM 686 C CA . ILE A 1 83 ? -4.544 -5.094 14.908 1.00 64.06 83 ILE A CA 1
ATOM 687 C C . ILE A 1 83 ? -3.677 -6.006 14.041 1.00 64.06 83 ILE A C 1
ATOM 689 O O . ILE A 1 83 ? -2.771 -5.554 13.346 1.00 64.06 83 ILE A O 1
ATOM 693 N N . ILE A 1 84 ? -4.017 -7.296 14.033 1.00 69.56 84 ILE A N 1
ATOM 694 C CA . ILE A 1 84 ? -3.345 -8.326 13.240 1.00 69.56 84 ILE A CA 1
ATOM 695 C C . ILE A 1 84 ? -3.483 -8.024 11.742 1.00 69.56 84 ILE A C 1
ATOM 697 O O . ILE A 1 84 ? -2.547 -8.242 10.975 1.00 69.56 84 ILE A O 1
ATOM 701 N N . ASN A 1 85 ? -4.630 -7.496 11.304 1.00 70.69 85 ASN A N 1
ATOM 702 C CA . ASN A 1 85 ? -4.842 -7.137 9.906 1.00 70.69 85 ASN A CA 1
ATOM 703 C C . ASN A 1 85 ? -3.981 -5.924 9.516 1.00 70.69 85 ASN A C 1
ATOM 705 O O . ASN A 1 85 ? -3.344 -5.943 8.465 1.00 70.69 85 ASN A O 1
ATOM 709 N N . TYR A 1 86 ? -3.862 -4.922 10.395 1.00 70.25 86 TYR A N 1
ATOM 710 C CA . TYR A 1 86 ? -2.956 -3.785 10.191 1.00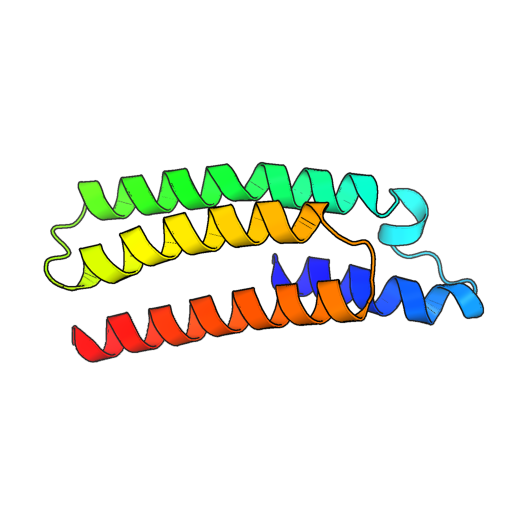 70.25 86 TYR A CA 1
ATOM 711 C C . TYR A 1 86 ? -1.484 -4.195 10.172 1.00 70.25 86 TYR A C 1
ATOM 713 O O . TYR A 1 86 ? -0.737 -3.737 9.311 1.00 70.25 86 TYR A O 1
ATOM 721 N N . GLN A 1 87 ? -1.064 -5.118 11.038 1.00 68.19 87 GLN A N 1
ATOM 722 C CA . GLN A 1 87 ? 0.288 -5.682 10.984 1.00 68.19 87 GLN A CA 1
ATOM 723 C C . GLN A 1 87 ? 0.549 -6.424 9.668 1.00 68.19 87 GLN A C 1
ATOM 725 O O . GLN A 1 87 ? 1.612 -6.255 9.068 1.00 68.19 87 GLN A O 1
ATOM 730 N N . LYS A 1 88 ? -0.428 -7.196 9.173 1.00 74.88 88 LYS A N 1
ATOM 731 C CA . LYS A 1 88 ? -0.333 -7.852 7.859 1.00 74.88 88 LYS A CA 1
ATOM 732 C C . LYS A 1 88 ? -0.207 -6.836 6.727 1.00 74.88 88 LYS A C 1
ATOM 734 O O . LYS A 1 88 ? 0.663 -7.004 5.880 1.00 74.88 88 LYS A O 1
ATOM 739 N N . LEU A 1 89 ? -1.007 -5.769 6.739 1.00 77.75 89 LEU A N 1
ATOM 740 C CA . LEU A 1 89 ? -0.915 -4.665 5.774 1.00 77.75 89 LEU A CA 1
ATOM 741 C C . LEU A 1 89 ? 0.466 -3.987 5.833 1.00 77.75 89 LEU A C 1
ATOM 743 O O . LEU A 1 89 ? 1.082 -3.749 4.797 1.00 77.75 89 LEU A O 1
ATOM 747 N N . HIS A 1 90 ? 1.003 -3.742 7.030 1.00 74.50 90 HIS A N 1
ATOM 748 C CA . HIS A 1 90 ? 2.349 -3.183 7.187 1.00 74.50 90 HIS A CA 1
ATOM 749 C C . HIS A 1 90 ? 3.415 -4.079 6.551 1.00 74.50 90 HIS A C 1
ATOM 751 O O . HIS A 1 90 ? 4.291 -3.611 5.820 1.00 74.50 90 HIS A O 1
ATOM 757 N N . ASN A 1 91 ? 3.333 -5.381 6.821 1.00 77.75 91 ASN A N 1
ATOM 758 C CA . ASN A 1 91 ? 4.300 -6.336 6.307 1.00 77.75 91 ASN A CA 1
ATOM 759 C C . ASN A 1 91 ? 4.147 -6.544 4.794 1.00 77.75 91 ASN A C 1
ATOM 761 O O . ASN A 1 91 ? 5.144 -6.716 4.102 1.00 77.75 91 ASN A O 1
ATOM 765 N N . ALA A 1 92 ? 2.924 -6.445 4.270 1.00 82.00 92 ALA A N 1
ATOM 766 C CA . ALA A 1 92 ? 2.637 -6.482 2.842 1.00 82.00 92 ALA A CA 1
ATOM 767 C C . ALA A 1 92 ? 3.356 -5.350 2.085 1.00 82.00 92 ALA A C 1
ATOM 769 O O . ALA A 1 92 ? 4.040 -5.592 1.092 1.00 82.00 92 ALA A O 1
ATOM 770 N N . VAL A 1 93 ? 3.299 -4.120 2.607 1.00 80.69 93 VAL A N 1
ATOM 771 C CA . VAL A 1 93 ? 4.045 -2.985 2.033 1.00 80.69 93 VAL A CA 1
ATOM 772 C C . VAL A 1 93 ? 5.557 -3.230 2.094 1.00 80.69 93 VAL A C 1
ATOM 774 O O . VAL A 1 93 ? 6.266 -2.953 1.129 1.00 80.69 93 VAL A O 1
ATOM 777 N N . ARG A 1 94 ? 6.066 -3.789 3.199 1.00 82.00 94 ARG A N 1
ATOM 778 C CA . ARG A 1 94 ? 7.494 -4.119 3.339 1.00 82.00 94 ARG A CA 1
ATOM 779 C C . ARG A 1 94 ? 7.945 -5.179 2.330 1.00 82.00 94 ARG A C 1
ATOM 781 O O . ARG A 1 94 ? 9.014 -5.029 1.747 1.00 82.00 94 ARG A O 1
ATOM 788 N N . LEU A 1 95 ? 7.131 -6.210 2.105 1.00 85.31 95 LEU A N 1
ATOM 789 C CA . LEU A 1 95 ? 7.385 -7.241 1.097 1.00 85.31 95 LEU A CA 1
ATOM 790 C C . LEU A 1 95 ? 7.424 -6.650 -0.313 1.00 85.31 95 LEU A C 1
ATOM 792 O O . LEU A 1 95 ? 8.336 -6.973 -1.067 1.00 85.31 95 LEU A O 1
ATOM 796 N N . LEU A 1 96 ? 6.497 -5.748 -0.649 1.00 84.56 96 LEU A N 1
ATOM 797 C CA . LEU A 1 96 ? 6.481 -5.091 -1.958 1.00 84.56 96 LEU A CA 1
ATOM 798 C C . LEU A 1 96 ? 7.753 -4.265 -2.208 1.00 84.56 96 LEU A C 1
ATOM 800 O O . LEU A 1 96 ? 8.297 -4.316 -3.311 1.00 84.56 96 LEU A O 1
ATOM 804 N N . ILE A 1 97 ? 8.258 -3.559 -1.187 1.00 83.19 97 ILE A N 1
ATOM 805 C CA . ILE A 1 97 ? 9.524 -2.808 -1.271 1.00 83.19 97 ILE A CA 1
ATOM 806 C C . ILE A 1 97 ? 10.708 -3.757 -1.495 1.00 83.19 97 ILE A C 1
ATOM 808 O O . ILE A 1 97 ? 11.526 -3.507 -2.374 1.00 83.19 97 ILE A O 1
ATOM 812 N N . ILE A 1 98 ? 10.798 -4.854 -0.734 1.00 86.25 98 ILE A N 1
ATOM 813 C CA . ILE A 1 98 ? 11.892 -5.834 -0.872 1.00 86.25 98 ILE A CA 1
ATOM 814 C C . ILE A 1 98 ? 11.865 -6.487 -2.258 1.00 86.25 98 ILE A C 1
ATOM 816 O O . ILE A 1 98 ? 12.906 -6.595 -2.897 1.00 86.25 98 ILE A O 1
ATOM 820 N N . LEU A 1 99 ? 10.683 -6.874 -2.747 1.00 85.12 99 LEU A N 1
ATOM 821 C CA . LEU A 1 99 ? 10.516 -7.417 -4.098 1.00 85.12 99 LEU A CA 1
ATOM 822 C C . LEU A 1 99 ? 10.908 -6.401 -5.177 1.00 85.12 99 LEU A C 1
ATOM 824 O O . LEU A 1 99 ? 11.483 -6.789 -6.188 1.00 85.12 99 LEU A O 1
ATOM 828 N N . GLY A 1 100 ? 10.642 -5.111 -4.955 1.00 83.12 100 GLY A N 1
ATOM 829 C CA . GLY A 1 100 ? 11.072 -4.046 -5.863 1.00 83.12 100 GLY A CA 1
ATOM 830 C C . GLY A 1 100 ? 12.581 -3.893 -5.912 1.00 83.12 100 GLY A C 1
ATOM 831 O O . GLY A 1 100 ? 13.155 -3.860 -6.994 1.00 83.12 100 GLY A O 1
ATOM 832 N N . LEU A 1 101 ? 13.231 -3.887 -4.749 1.00 85.31 101 LEU A N 1
ATOM 833 C CA . LEU A 1 101 ? 14.692 -3.855 -4.661 1.00 85.31 101 LEU A CA 1
ATOM 834 C C . LEU A 1 101 ? 15.325 -5.083 -5.325 1.00 85.31 101 LEU A C 1
ATOM 836 O O . LEU A 1 101 ? 16.283 -4.936 -6.076 1.00 85.31 101 LEU A O 1
ATOM 840 N N . LEU A 1 102 ? 14.760 -6.276 -5.114 1.00 82.88 102 LEU A N 1
ATOM 841 C CA . LEU A 1 102 ? 15.199 -7.495 -5.799 1.00 82.88 102 LEU A CA 1
ATOM 842 C C . LEU A 1 102 ? 1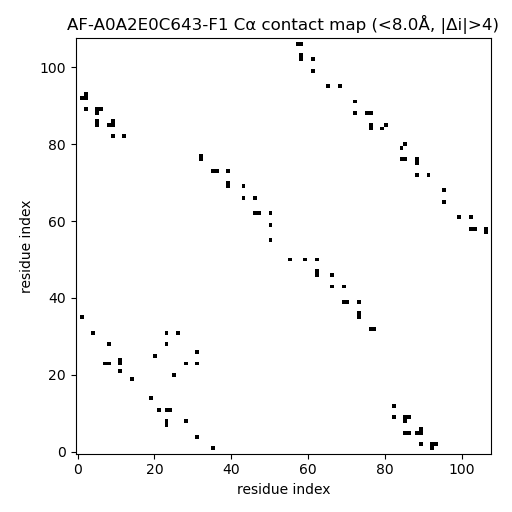5.021 -7.395 -7.317 1.00 82.88 102 LEU A C 1
ATOM 844 O O . LEU A 1 102 ? 15.904 -7.819 -8.051 1.00 82.88 102 LEU A O 1
ATOM 848 N N . SER A 1 103 ? 13.918 -6.809 -7.793 1.00 78.75 103 SER A N 1
ATOM 849 C CA . SER A 1 103 ? 13.694 -6.608 -9.228 1.00 78.75 103 SER A CA 1
ATOM 850 C C . SER A 1 103 ? 14.737 -5.679 -9.853 1.00 78.75 103 SER A C 1
ATOM 852 O O . SER A 1 103 ? 15.106 -5.910 -10.999 1.00 78.75 103 SER A O 1
ATOM 854 N N . ILE A 1 104 ? 15.193 -4.649 -9.128 1.00 79.62 104 ILE A N 1
ATOM 855 C CA . ILE A 1 104 ? 16.276 -3.741 -9.554 1.00 79.62 104 ILE A CA 1
ATOM 856 C C . ILE A 1 104 ? 17.597 -4.483 -9.633 1.00 79.62 104 ILE A C 1
ATOM 858 O O . ILE A 1 104 ? 18.274 -4.420 -10.651 1.00 79.62 104 ILE A O 1
ATOM 862 N N . LEU A 1 105 ? 17.909 -5.253 -8.600 1.00 77.81 105 LEU A N 1
ATOM 863 C CA . LEU A 1 105 ? 19.169 -5.978 -8.507 1.00 77.81 105 LEU A CA 1
ATOM 864 C C . LEU A 1 105 ? 19.282 -7.122 -9.527 1.00 77.81 105 LEU A C 1
ATOM 866 O O . LEU A 1 105 ? 20.379 -7.531 -9.859 1.00 77.81 105 LEU A O 1
ATOM 870 N N . PHE A 1 106 ? 18.154 -7.647 -10.015 1.00 67.69 106 PHE A N 1
ATOM 871 C CA . PHE A 1 106 ? 18.127 -8.642 -11.094 1.00 67.69 106 PHE A CA 1
ATOM 872 C C . PHE A 1 106 ? 18.205 -8.015 -12.497 1.00 67.69 106 PHE A C 1
ATOM 874 O O . PHE A 1 106 ? 18.319 -8.737 -13.486 1.00 67.69 106 PHE A O 1
ATOM 881 N N . TYR A 1 107 ? 18.034 -6.693 -12.592 1.00 62.03 107 TYR A N 1
ATOM 882 C CA . TYR A 1 107 ? 18.129 -5.938 -13.839 1.00 62.03 107 TYR A CA 1
ATOM 883 C C . TYR A 1 107 ? 19.528 -5.336 -14.055 1.00 62.03 107 TYR A C 1
ATOM 885 O O . TYR A 1 107 ? 19.934 -5.215 -15.210 1.00 62.03 107 TYR A O 1
ATOM 893 N N . GLU A 1 108 ? 20.235 -4.960 -12.980 1.00 53.47 108 GLU A N 1
ATOM 894 C CA . GLU A 1 108 ? 21.680 -4.644 -13.003 1.00 53.47 108 GLU A CA 1
ATOM 895 C C . GLU A 1 108 ? 22.546 -5.896 -13.199 1.00 53.47 108 GLU A C 1
ATOM 897 O O . GLU A 1 108 ? 23.555 -5.784 -13.933 1.00 53.47 108 GLU A O 1
#

Mean predicted aligned error: 10.11 Å